Protein AF-A0A8T3ATB1-F1 (afdb_monomer)

Solvent-accessible surface area (backbone atoms only — not comparable to full-atom values): 4880 Å² total; per-residue (Å²): 134,81,79,78,80,73,53,69,67,56,54,52,51,50,51,52,50,52,52,52,52,48,64,59,28,55,80,33,47,68,31,46,57,75,60,34,50,59,55,41,37,73,82,38,73,74,56,43,78,42,82,40,55,68,89,61,90,72,79,92,64,79,39,90,46,25,32,36,36,31,23,44,97,86,54,24,22,68,44,65,47,44,76,56

Mean predicted aligned error: 6.88 Å

Nearest PDB structures (foldseek):
  6qiy-assembly1_A  TM=9.721E-01  e=7.596E-07  Hordeum vulgare
  1lw6-assembly1_I  TM=9.799E-01  e=1.063E-06  Hordeum vulgare
  7aon-assembly1_A  TM=9.680E-01  e=1.945E-06  Hordeum vulgare
  1y1k-assembly1_I  TM=9.548E-01  e=1.700E-06  Hordeum vulgare
  1tm5-assembly1_I  TM=9.523E-01  e=4.070E-06  Hordeum vulgare subsp. vulgare

Sequence (84 aa):
MRPKRVSGAFMALLTLFLLFAFVSMAPVVGLKPDLAEKRIRKDMPTAKFQVLKVGQAVTMDFIPWRVRIFVDSSGNVARIPVVG

Foldseek 3Di:
DDPPPDPPVNVVVVVVLQVVLQVQQPVQFFPAPVVSCVSSCVSQVLADEDEEEPPDDDDPDADQRYWYFYAYPVRGRHDRIDHD

Secondary structure (DSSP, 8-state):
-------HHHHHHHHHHHHHHHHHHGGGTTS-HHHHHHHHHHH-TT-EEEEEETT--------TTEEEEEE-TTSSB-S--EE-

pLDDT: mean 85.32, std 11.5, range [44.25, 95.94]

Radius of gyration: 14.57 Å; Cα contacts (8 Å, |Δi|>4): 111; chains: 1; bounding box: 32×25×44 Å

Structure (mmCIF, N/CA/C/O backbone):
data_AF-A0A8T3ATB1-F1
#
_entry.id   AF-A0A8T3ATB1-F1
#
loop_
_atom_site.group_PDB
_atom_site.id
_atom_site.type_symbol
_atom_site.label_atom_id
_atom_site.label_alt_id
_atom_site.label_comp_id
_atom_site.label_asym_id
_atom_site.label_entity_id
_atom_site.label_seq_id
_atom_site.pdbx_PDB_ins_code
_atom_site.Cartn_x
_atom_site.Cartn_y
_atom_site.Cartn_z
_atom_site.occupancy
_atom_site.B_iso_or_equiv
_atom_site.auth_seq_id
_atom_site.auth_comp_id
_atom_site.auth_asym_id
_atom_site.auth_atom_id
_atom_site.pdbx_PDB_model_num
ATOM 1 N N . MET A 1 1 ? 6.601 -13.613 -33.975 1.00 48.09 1 MET A N 1
ATOM 2 C CA . MET A 1 1 ? 6.913 -12.870 -32.732 1.00 48.09 1 MET A CA 1
ATOM 3 C C . MET A 1 1 ? 7.746 -13.786 -31.836 1.00 48.09 1 MET A C 1
ATOM 5 O O . MET A 1 1 ? 7.208 -14.769 -31.351 1.00 48.09 1 MET A O 1
ATOM 9 N N . ARG A 1 2 ? 9.072 -13.587 -31.721 1.00 44.25 2 ARG A N 1
ATOM 10 C CA . ARG A 1 2 ? 9.914 -14.449 -30.863 1.00 44.25 2 ARG A CA 1
ATOM 11 C C . ARG A 1 2 ? 9.699 -14.043 -29.399 1.00 44.25 2 ARG A C 1
ATOM 13 O O . ARG A 1 2 ? 9.901 -12.863 -29.105 1.00 44.25 2 ARG A O 1
ATOM 20 N N . PRO A 1 3 ? 9.320 -14.954 -28.486 1.00 52.09 3 PRO A N 1
ATOM 21 C CA . PRO A 1 3 ? 9.263 -14.615 -27.073 1.00 52.09 3 PRO A CA 1
ATOM 22 C C . PRO A 1 3 ? 10.683 -14.264 -26.626 1.00 52.09 3 PRO A C 1
ATOM 24 O O . PRO A 1 3 ? 11.614 -15.049 -26.820 1.00 52.09 3 PRO A O 1
ATOM 27 N N . LYS A 1 4 ? 10.872 -13.053 -26.087 1.00 59.25 4 LYS A N 1
ATOM 28 C CA . LYS A 1 4 ? 12.135 -12.681 -25.445 1.00 59.25 4 LYS A CA 1
ATOM 29 C C . LYS A 1 4 ? 12.355 -13.697 -24.328 1.00 59.25 4 LYS A C 1
ATOM 31 O O . LYS A 1 4 ? 11.601 -13.711 -23.360 1.00 59.25 4 LYS A O 1
ATOM 36 N N . ARG A 1 5 ? 13.333 -14.590 -24.506 1.00 53.34 5 ARG A N 1
ATOM 37 C CA . ARG A 1 5 ? 13.731 -15.584 -23.508 1.00 53.34 5 ARG A CA 1
ATOM 38 C C . ARG A 1 5 ? 14.246 -14.804 -22.304 1.00 53.34 5 ARG A C 1
ATOM 40 O O . ARG A 1 5 ? 15.382 -14.339 -22.301 1.00 53.34 5 ARG A O 1
ATOM 47 N N . VAL A 1 6 ? 13.369 -14.578 -21.333 1.00 61.44 6 VAL A N 1
ATOM 48 C CA . VAL A 1 6 ? 13.741 -13.931 -20.082 1.00 61.44 6 VAL A CA 1
ATOM 49 C C . VAL A 1 6 ? 14.692 -14.896 -19.386 1.00 61.44 6 VAL A C 1
ATOM 51 O O . VAL A 1 6 ? 14.358 -16.065 -19.198 1.00 61.44 6 VAL A O 1
ATOM 54 N N . SER A 1 7 ? 15.915 -14.446 -19.1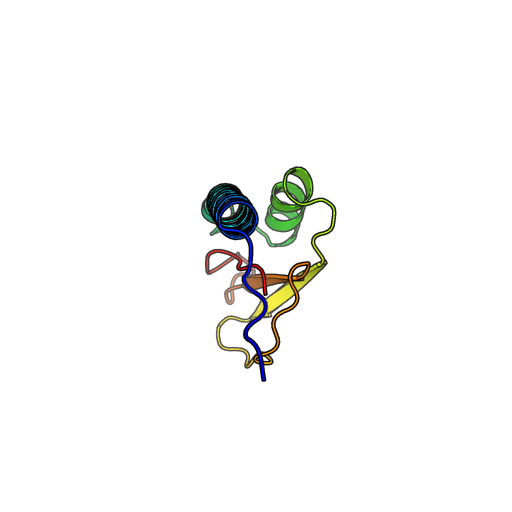14 1.00 66.06 7 SER A N 1
ATOM 55 C CA . SER A 1 7 ? 16.928 -15.266 -18.449 1.00 66.06 7 SER A CA 1
ATOM 56 C C . SER A 1 7 ? 16.358 -15.814 -17.138 1.00 66.06 7 SER A C 1
ATOM 58 O O . SER A 1 7 ? 15.781 -15.052 -16.361 1.00 66.06 7 SER A O 1
ATOM 60 N N . GLY A 1 8 ? 16.522 -17.114 -16.872 1.00 68.00 8 GLY A N 1
ATOM 61 C CA . GLY A 1 8 ? 16.066 -17.730 -15.619 1.00 68.00 8 GLY A CA 1
ATOM 62 C C . GLY A 1 8 ? 16.636 -17.032 -14.377 1.00 68.00 8 GLY A C 1
ATOM 63 O O . GLY A 1 8 ? 15.956 -16.938 -13.360 1.00 68.00 8 GLY A O 1
ATOM 64 N N . ALA A 1 9 ? 17.826 -16.433 -14.496 1.00 72.69 9 ALA A N 1
ATOM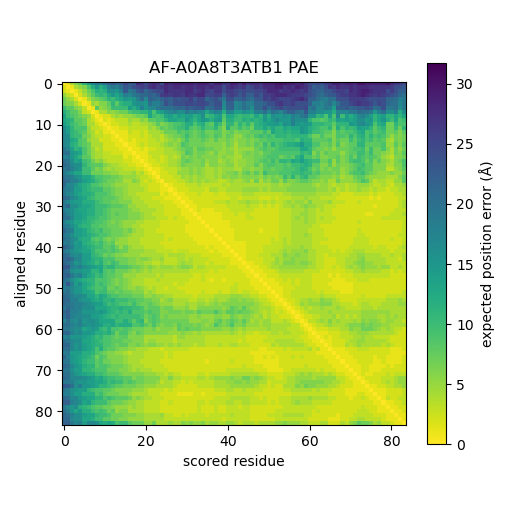 65 C CA . ALA A 1 9 ? 18.434 -15.617 -13.448 1.00 72.69 9 ALA A CA 1
ATOM 66 C C . ALA A 1 9 ? 17.656 -14.318 -13.161 1.00 72.69 9 ALA A C 1
ATOM 68 O O . ALA A 1 9 ? 17.554 -13.909 -12.010 1.00 72.69 9 ALA A O 1
ATOM 69 N N . PHE A 1 10 ? 17.062 -13.686 -14.179 1.00 69.50 10 PHE A N 1
ATOM 70 C CA . PHE A 1 10 ? 16.242 -12.482 -13.999 1.00 69.50 10 PHE A CA 1
ATOM 71 C C . PHE A 1 10 ? 14.926 -12.806 -13.291 1.00 69.50 10 PHE A C 1
ATOM 73 O O . PHE A 1 10 ? 14.520 -12.086 -12.383 1.00 69.50 10 PHE A O 1
ATOM 80 N N . MET A 1 11 ? 14.287 -13.918 -13.669 1.00 70.06 11 MET A N 1
ATOM 81 C CA . MET A 1 11 ? 13.065 -14.362 -13.000 1.00 70.06 11 MET A CA 1
ATOM 82 C C . MET A 1 11 ? 13.325 -14.733 -11.541 1.00 70.06 11 MET A C 1
ATOM 84 O O . MET A 1 11 ? 12.525 -14.350 -10.699 1.00 70.06 11 MET A O 1
ATOM 88 N N . ALA A 1 12 ? 14.453 -15.388 -11.239 1.00 76.88 12 ALA A N 1
ATOM 89 C CA . ALA A 1 12 ? 14.857 -15.719 -9.871 1.00 76.88 12 ALA A CA 1
ATOM 90 C C . ALA A 1 12 ? 15.142 -14.475 -9.007 1.00 76.88 12 ALA A C 1
ATOM 92 O O . ALA A 1 12 ? 14.741 -14.420 -7.846 1.00 76.88 12 ALA A O 1
ATOM 93 N N . LEU A 1 13 ? 15.802 -13.456 -9.569 1.00 78.62 13 LEU A N 1
ATOM 94 C CA . LEU A 1 13 ? 16.034 -12.190 -8.865 1.00 78.62 13 LEU A CA 1
ATOM 95 C C . LEU A 1 13 ? 14.726 -11.439 -8.602 1.00 78.62 13 LEU A C 1
ATOM 97 O O . LEU A 1 13 ? 14.543 -10.879 -7.523 1.00 78.62 13 LEU A O 1
ATOM 101 N N . LEU A 1 14 ? 13.808 -11.446 -9.571 1.00 75.88 14 LEU A N 1
ATOM 102 C CA . LEU A 1 14 ? 12.510 -10.797 -9.435 1.00 75.88 14 LEU A CA 1
ATOM 103 C C . LEU A 1 14 ? 11.626 -11.503 -8.400 1.00 75.88 14 LEU A C 1
ATOM 105 O O . LEU A 1 14 ? 10.998 -10.826 -7.588 1.00 75.88 14 LEU A O 1
ATOM 109 N N . THR A 1 15 ? 11.593 -12.839 -8.381 1.00 77.62 15 THR A N 1
ATOM 110 C CA . THR A 1 15 ? 10.863 -13.579 -7.341 1.00 77.62 15 THR A CA 1
ATOM 111 C C . THR A 1 15 ? 11.465 -13.361 -5.965 1.00 77.62 15 THR A C 1
ATOM 113 O O . THR A 1 15 ? 10.706 -13.139 -5.027 1.00 77.62 15 THR A O 1
ATOM 116 N N . LEU A 1 16 ? 12.794 -13.351 -5.825 1.00 79.81 16 LEU A N 1
ATOM 117 C CA . LEU A 1 16 ? 13.435 -13.068 -4.539 1.00 79.81 16 LEU A CA 1
ATOM 118 C C . LEU A 1 16 ? 13.127 -11.645 -4.052 1.00 79.81 16 LEU A C 1
ATOM 120 O O . LEU A 1 16 ? 12.817 -11.449 -2.878 1.00 79.81 16 LEU A O 1
ATOM 124 N N . PHE A 1 17 ? 13.143 -10.665 -4.958 1.00 79.44 17 PHE A N 1
ATOM 125 C CA . PHE A 1 17 ? 12.777 -9.283 -4.651 1.00 79.44 17 PH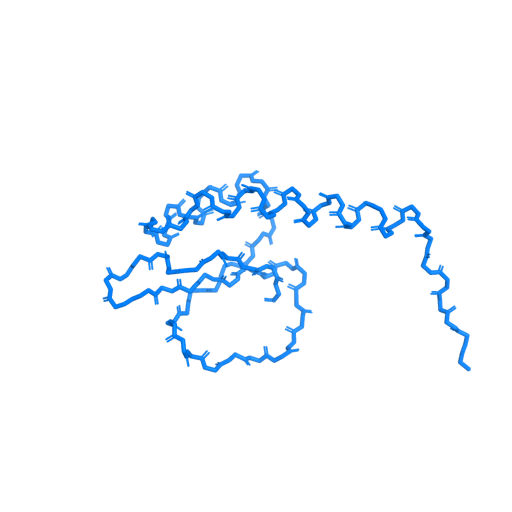E A CA 1
ATOM 126 C C . PHE A 1 17 ? 11.309 -9.150 -4.223 1.00 79.44 17 PHE A C 1
ATOM 128 O O . PHE A 1 17 ? 11.023 -8.507 -3.217 1.00 79.44 17 PHE A O 1
ATOM 135 N N . LEU A 1 18 ? 10.376 -9.789 -4.937 1.00 74.56 18 LEU A N 1
ATOM 136 C CA . LEU A 1 18 ? 8.955 -9.784 -4.569 1.00 74.56 18 LEU A CA 1
ATOM 137 C C . LEU A 1 18 ? 8.698 -10.509 -3.243 1.00 74.56 18 LEU A C 1
ATOM 139 O O . LEU A 1 18 ? 7.862 -10.063 -2.460 1.00 74.56 18 LEU A O 1
ATOM 143 N N . LEU A 1 19 ? 9.433 -11.588 -2.962 1.00 80.50 19 LEU A N 1
ATOM 144 C CA . LEU A 1 19 ? 9.349 -12.305 -1.690 1.00 80.50 19 LEU A CA 1
ATOM 145 C C . LEU A 1 19 ? 9.846 -11.429 -0.530 1.00 80.50 19 LEU A C 1
ATOM 147 O O . LEU A 1 19 ? 9.191 -11.341 0.506 1.00 80.50 19 LEU A O 1
ATOM 151 N N . PHE A 1 20 ? 10.964 -10.728 -0.726 1.00 79.50 20 PHE A N 1
ATOM 152 C CA . PHE A 1 20 ? 11.497 -9.779 0.250 1.00 79.50 20 PHE A CA 1
ATOM 153 C C . PHE A 1 20 ? 10.548 -8.590 0.472 1.00 79.50 20 PHE A C 1
ATOM 155 O O . PHE A 1 20 ? 10.267 -8.227 1.613 1.00 79.50 20 PHE A O 1
ATOM 162 N N . ALA A 1 21 ? 9.977 -8.038 -0.603 1.00 76.81 21 ALA A N 1
ATOM 163 C CA . ALA A 1 21 ? 8.980 -6.971 -0.524 1.00 76.81 21 ALA A CA 1
ATOM 164 C C . ALA A 1 21 ? 7.702 -7.421 0.205 1.00 76.81 21 ALA A C 1
ATOM 166 O O . ALA A 1 21 ? 7.133 -6.668 0.990 1.00 76.81 21 ALA A O 1
ATOM 167 N N . PHE A 1 22 ? 7.261 -8.665 0.008 1.00 80.56 22 PHE A N 1
ATOM 168 C CA . PHE A 1 22 ? 6.121 -9.210 0.745 1.00 80.56 22 PHE A CA 1
ATOM 169 C C . PHE A 1 22 ? 6.400 -9.286 2.255 1.00 80.56 22 PHE A C 1
ATOM 171 O O . PHE A 1 22 ? 5.554 -8.897 3.064 1.00 80.56 22 PHE A O 1
ATOM 178 N N . VAL A 1 23 ? 7.604 -9.722 2.640 1.00 80.25 23 VAL A N 1
ATOM 179 C CA . VAL A 1 23 ? 8.026 -9.804 4.048 1.00 80.25 23 VAL A CA 1
ATOM 180 C C . VAL A 1 23 ? 8.095 -8.423 4.709 1.00 80.25 23 VAL A C 1
ATOM 182 O O . VAL A 1 23 ? 7.732 -8.307 5.878 1.00 80.25 23 VAL A O 1
ATOM 185 N N . SER A 1 24 ? 8.482 -7.363 3.991 1.00 82.31 24 SER A N 1
ATOM 186 C CA . SER A 1 24 ? 8.477 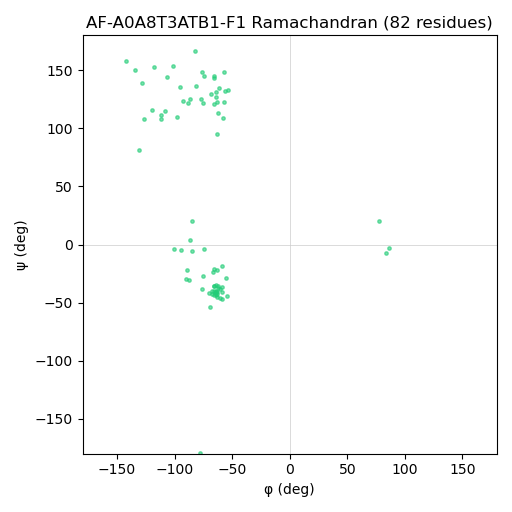-6.000 4.550 1.00 82.31 24 SER A CA 1
ATOM 187 C C . SER A 1 24 ? 7.077 -5.379 4.655 1.00 82.31 24 SER A C 1
ATOM 189 O O . SER A 1 24 ? 6.830 -4.544 5.529 1.00 82.31 24 SER A O 1
ATOM 191 N N . MET A 1 25 ? 6.138 -5.800 3.801 1.00 85.12 25 MET A N 1
ATOM 192 C CA . MET A 1 25 ? 4.771 -5.270 3.731 1.00 85.12 25 MET A CA 1
ATOM 193 C C . MET A 1 25 ? 3.780 -5.965 4.678 1.00 85.12 25 MET A C 1
ATOM 195 O O . MET A 1 25 ? 2.848 -5.326 5.169 1.00 85.12 25 MET A O 1
ATOM 199 N N . ALA A 1 26 ? 3.953 -7.251 4.986 1.00 88.38 26 ALA A N 1
ATOM 200 C CA . ALA A 1 26 ? 3.046 -7.964 5.894 1.00 88.38 26 ALA A CA 1
ATOM 201 C C . ALA A 1 26 ? 2.951 -7.348 7.317 1.00 88.38 26 ALA A C 1
ATOM 203 O O . ALA A 1 26 ? 1.837 -7.206 7.826 1.00 88.38 26 ALA A O 1
ATOM 204 N N . PRO A 1 27 ? 4.049 -6.890 7.958 1.00 92.06 27 PRO A N 1
ATOM 205 C CA . PRO A 1 27 ? 4.016 -6.336 9.316 1.00 92.0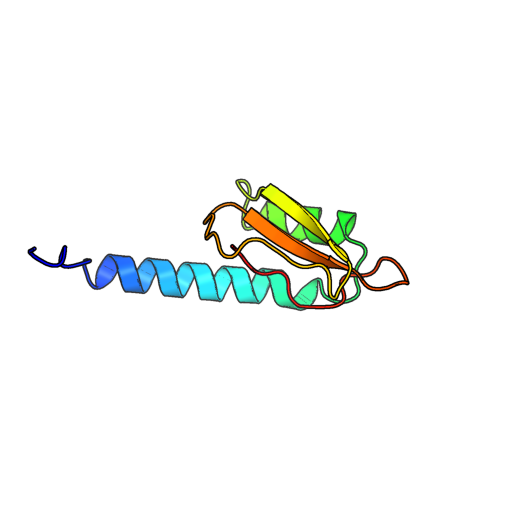6 27 PRO A CA 1
ATOM 206 C C . PRO A 1 27 ? 3.413 -4.929 9.428 1.00 92.06 27 PRO A C 1
ATOM 208 O O . PRO A 1 27 ? 3.361 -4.386 10.535 1.00 92.06 27 PRO A O 1
ATOM 211 N N . VAL A 1 28 ? 3.047 -4.285 8.310 1.00 92.25 28 VAL A N 1
ATOM 212 C CA . VAL A 1 28 ? 2.464 -2.931 8.328 1.00 92.25 28 VAL A CA 1
ATOM 213 C C . VAL A 1 28 ? 0.937 -2.919 8.332 1.00 92.25 28 VAL A C 1
ATOM 215 O O . VAL A 1 28 ? 0.339 -1.850 8.458 1.00 92.25 28 VAL A O 1
ATOM 218 N N . VAL A 1 29 ? 0.300 -4.088 8.227 1.00 93.25 29 VAL A N 1
ATOM 219 C CA . VAL A 1 29 ? -1.154 -4.221 8.376 1.00 93.25 29 VAL A CA 1
ATOM 220 C C . VAL A 1 29 ? -1.565 -3.782 9.785 1.00 93.25 29 VAL A C 1
ATOM 222 O O . VAL A 1 29 ? -0.918 -4.128 10.770 1.00 93.25 29 VAL A O 1
ATOM 225 N N . GLY A 1 30 ? -2.621 -2.976 9.876 1.00 92.62 30 GLY A N 1
ATOM 226 C CA . GLY A 1 30 ? -3.108 -2.377 11.120 1.00 92.62 30 GLY A CA 1
ATOM 227 C C . GLY A 1 30 ? -2.395 -1.088 11.544 1.00 92.62 30 GLY A C 1
ATOM 228 O O . GLY A 1 30 ? -2.852 -0.428 12.474 1.00 92.62 30 GLY A O 1
ATOM 229 N N . LEU A 1 31 ? -1.312 -0.680 10.871 1.00 94.94 31 LEU A N 1
ATOM 230 C CA . LEU A 1 31 ? -0.646 0.595 11.152 1.00 94.94 31 LEU A CA 1
ATOM 231 C C . LEU A 1 31 ? -1.337 1.768 10.449 1.00 94.94 31 LEU A C 1
ATOM 233 O O . LEU A 1 31 ? -2.110 1.595 9.508 1.00 94.94 31 LEU A O 1
ATOM 237 N N . LYS A 1 32 ? -0.988 2.989 10.863 1.00 94.88 32 LYS A N 1
ATOM 238 C CA . LYS A 1 32 ? -1.287 4.207 10.100 1.00 94.88 32 LYS A CA 1
ATOM 239 C C . LYS A 1 32 ? -0.515 4.201 8.769 1.00 94.88 32 LYS A C 1
ATOM 241 O O . LYS A 1 32 ? 0.642 3.764 8.758 1.00 94.88 32 LYS A O 1
ATOM 246 N N . PRO A 1 33 ? -1.090 4.744 7.681 1.00 92.69 33 PRO A N 1
ATOM 247 C CA . PRO A 1 33 ? -0.441 4.804 6.371 1.00 92.69 33 PRO A CA 1
ATOM 248 C C . PRO A 1 33 ? 0.938 5.474 6.434 1.00 92.69 33 PRO A C 1
ATOM 250 O O . PRO A 1 33 ? 1.902 4.891 5.957 1.00 92.69 33 PRO A O 1
ATOM 253 N N . ASP A 1 34 ? 1.086 6.597 7.141 1.00 93.50 34 ASP A N 1
ATOM 254 C CA . ASP A 1 34 ? 2.374 7.302 7.263 1.00 93.50 34 ASP A CA 1
ATOM 255 C C . ASP A 1 34 ? 3.491 6.433 7.867 1.00 93.50 34 ASP A C 1
ATOM 257 O O . ASP A 1 34 ? 4.662 6.523 7.488 1.00 93.50 34 ASP A O 1
ATOM 261 N N . LEU A 1 35 ? 3.142 5.579 8.836 1.00 93.25 35 LEU A N 1
ATOM 262 C CA . LEU A 1 35 ? 4.096 4.676 9.476 1.00 93.25 35 LEU A CA 1
ATOM 263 C C . LEU A 1 35 ? 4.432 3.494 8.562 1.00 93.25 35 LEU A C 1
ATOM 265 O O . LEU A 1 35 ? 5.593 3.078 8.497 1.00 93.25 35 LEU A O 1
ATOM 269 N N . ALA A 1 36 ? 3.431 2.983 7.844 1.00 92.69 36 ALA A N 1
ATOM 270 C CA . ALA A 1 36 ? 3.613 1.955 6.829 1.00 92.69 36 ALA A CA 1
ATOM 271 C C . ALA A 1 36 ? 4.549 2.442 5.710 1.00 92.69 36 ALA A C 1
ATOM 273 O O . ALA A 1 36 ? 5.514 1.753 5.380 1.00 92.69 36 ALA A O 1
ATOM 274 N N . GLU A 1 37 ? 4.343 3.662 5.206 1.00 93.12 37 GLU A N 1
ATOM 275 C CA . GLU A 1 37 ? 5.207 4.276 4.194 1.00 93.12 37 GLU A CA 1
ATOM 276 C C . GLU A 1 37 ? 6.653 4.387 4.671 1.00 93.12 37 GLU A C 1
ATOM 278 O O . GLU A 1 37 ? 7.573 4.002 3.952 1.00 93.12 37 GLU A O 1
ATOM 283 N N . LYS A 1 38 ? 6.870 4.873 5.900 1.00 92.81 38 LYS A N 1
ATOM 284 C CA . LYS A 1 38 ? 8.218 4.996 6.473 1.00 92.81 38 LYS A CA 1
ATOM 285 C C . LYS A 1 38 ? 8.931 3.653 6.583 1.00 92.81 38 LYS A C 1
ATOM 287 O O . LYS A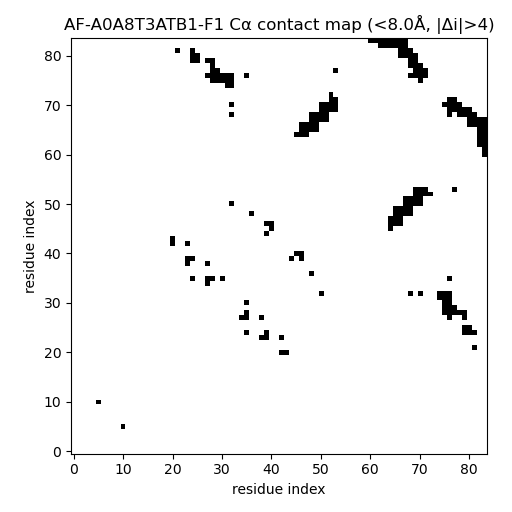 1 38 ? 10.140 3.610 6.375 1.00 92.81 38 LYS A O 1
ATOM 292 N N . ARG A 1 39 ? 8.218 2.576 6.931 1.00 91.94 39 ARG A N 1
ATOM 293 C CA . ARG A 1 39 ? 8.802 1.227 7.001 1.00 91.94 39 ARG A CA 1
ATOM 294 C C . ARG A 1 39 ? 9.152 0.713 5.612 1.00 91.94 39 ARG A C 1
ATOM 296 O O . ARG A 1 39 ? 10.312 0.412 5.370 1.00 91.94 39 ARG A O 1
ATOM 303 N N . ILE A 1 40 ? 8.192 0.720 4.689 1.00 90.75 40 ILE A N 1
ATOM 304 C CA . ILE A 1 40 ? 8.392 0.195 3.332 1.00 90.75 40 ILE A CA 1
ATOM 305 C C . ILE A 1 40 ? 9.478 0.981 2.590 1.00 90.75 40 ILE A C 1
ATOM 307 O O . ILE A 1 40 ? 10.268 0.394 1.860 1.00 90.75 40 ILE A O 1
ATOM 311 N N . ARG A 1 41 ? 9.582 2.297 2.806 1.00 91.88 41 ARG A N 1
ATOM 312 C CA . ARG A 1 41 ? 10.591 3.142 2.148 1.00 91.88 41 ARG A CA 1
ATOM 313 C C . ARG A 1 41 ? 12.030 2.819 2.565 1.00 91.88 41 ARG A C 1
ATOM 315 O O . ARG A 1 41 ? 12.942 3.150 1.815 1.00 91.88 41 ARG A O 1
ATOM 322 N N . LYS A 1 42 ? 12.246 2.173 3.720 1.00 90.12 42 LYS A N 1
ATOM 323 C CA . LYS A 1 42 ? 13.582 1.686 4.115 1.00 90.12 42 LYS A CA 1
ATOM 324 C C . LYS A 1 42 ? 14.053 0.553 3.210 1.00 90.12 42 LYS A C 1
ATOM 326 O O . LYS A 1 42 ? 15.215 0.537 2.826 1.00 90.12 42 LYS A O 1
ATOM 331 N N . ASP A 1 43 ? 13.137 -0.338 2.846 1.00 87.94 43 ASP A N 1
ATOM 332 C CA . ASP A 1 43 ? 13.432 -1.516 2.030 1.00 87.94 43 ASP A CA 1
ATOM 333 C C . ASP A 1 43 ? 13.282 -1.225 0.526 1.00 87.94 43 ASP A C 1
ATOM 335 O O . ASP A 1 43 ? 13.985 -1.798 -0.303 1.00 87.94 43 ASP A O 1
ATOM 339 N N . MET A 1 44 ? 12.388 -0.297 0.165 1.00 87.38 44 MET A N 1
ATOM 340 C CA . MET A 1 44 ? 12.096 0.124 -1.207 1.00 87.38 44 MET A CA 1
ATOM 341 C C . MET A 1 44 ? 12.112 1.663 -1.317 1.00 87.38 44 MET A C 1
ATOM 343 O O . MET A 1 44 ? 11.060 2.308 -1.311 1.00 87.38 44 MET A O 1
ATOM 347 N N . PRO A 1 45 ? 13.294 2.293 -1.442 1.00 89.81 45 PRO A N 1
ATOM 348 C CA . PRO A 1 45 ? 13.422 3.755 -1.436 1.00 89.81 45 PRO A CA 1
ATOM 349 C C . PRO A 1 45 ? 12.777 4.437 -2.652 1.00 89.81 45 PRO A C 1
ATOM 351 O O . PRO A 1 45 ? 12.391 5.601 -2.577 1.00 89.81 45 PRO A O 1
ATOM 354 N N . THR A 1 46 ? 12.624 3.718 -3.766 1.00 89.62 46 THR A N 1
ATOM 355 C CA . THR A 1 46 ? 11.988 4.204 -5.003 1.00 89.62 46 THR A CA 1
ATOM 356 C C . THR A 1 46 ? 10.465 4.025 -5.020 1.00 89.62 46 THR A C 1
ATOM 358 O O . THR A 1 46 ? 9.828 4.336 -6.029 1.00 89.62 46 THR A O 1
ATOM 361 N N . ALA A 1 47 ? 9.871 3.536 -3.923 1.00 90.75 47 ALA A N 1
ATOM 362 C CA . ALA A 1 47 ? 8.437 3.303 -3.819 1.00 90.75 47 ALA A CA 1
ATOM 363 C C . ALA A 1 47 ? 7.627 4.606 -3.921 1.00 90.75 47 ALA A C 1
ATOM 365 O O . ALA A 1 47 ? 7.823 5.558 -3.162 1.00 90.75 47 ALA A O 1
ATOM 366 N N . LYS A 1 48 ? 6.652 4.613 -4.831 1.00 93.56 48 LYS A N 1
ATOM 367 C CA . LYS A 1 48 ? 5.590 5.616 -4.932 1.00 93.56 48 LYS A CA 1
ATOM 368 C C . LYS A 1 48 ? 4.342 5.080 -4.251 1.00 93.56 48 LYS A C 1
ATOM 370 O O . LYS A 1 48 ? 3.707 4.155 -4.754 1.00 93.56 48 LYS A O 1
ATOM 375 N N . PHE A 1 49 ? 3.997 5.659 -3.113 1.00 93.81 49 PHE A N 1
ATOM 376 C CA . PHE A 1 49 ? 2.857 5.218 -2.323 1.00 93.81 49 PHE A CA 1
ATOM 377 C C . PHE A 1 49 ? 1.555 5.795 -2.869 1.00 93.81 49 PHE A C 1
ATOM 379 O O . PHE A 1 49 ? 1.476 6.972 -3.218 1.00 93.81 49 PHE A O 1
ATOM 386 N N . GLN A 1 50 ? 0.536 4.947 -2.945 1.00 94.31 50 GLN A N 1
ATOM 387 C CA . GLN A 1 50 ? -0.823 5.335 -3.286 1.00 94.31 50 GLN A CA 1
ATOM 388 C C . GLN A 1 50 ? -1.757 4.820 -2.193 1.00 94.31 50 GLN A C 1
ATOM 390 O O . GLN A 1 50 ? -1.986 3.614 -2.087 1.00 94.31 50 GLN A O 1
ATOM 395 N N . VAL A 1 51 ? -2.282 5.732 -1.375 1.00 93.69 51 VAL A N 1
ATOM 396 C CA . VAL A 1 51 ? -3.239 5.402 -0.314 1.00 93.69 51 VAL A CA 1
ATOM 397 C C . VAL A 1 51 ? -4.650 5.416 -0.892 1.00 93.69 51 VAL A C 1
ATOM 399 O O . VAL A 1 51 ? -5.073 6.395 -1.505 1.00 93.69 51 VAL A O 1
ATOM 402 N N . LEU A 1 52 ? -5.372 4.315 -0.717 1.00 93.62 52 LEU A N 1
ATOM 403 C CA . LEU A 1 52 ? -6.691 4.079 -1.298 1.00 93.62 52 LEU A CA 1
ATOM 404 C C . LEU A 1 52 ? -7.632 3.515 -0.245 1.00 93.62 52 LEU A C 1
ATOM 406 O O . LEU A 1 52 ? -7.206 2.784 0.646 1.00 93.62 52 LEU A O 1
ATOM 410 N N . LYS A 1 53 ? -8.929 3.787 -0.366 1.00 93.62 53 LYS A N 1
ATOM 411 C CA . LYS A 1 53 ? -9.924 3.123 0.484 1.00 93.62 53 LYS A CA 1
ATOM 412 C C . LYS A 1 53 ? -10.125 1.680 0.025 1.00 93.62 53 LYS A C 1
ATOM 414 O O . LYS A 1 53 ? -10.088 1.388 -1.173 1.00 93.62 53 LYS A O 1
ATOM 419 N N . VAL A 1 54 ? -10.368 0.769 0.966 1.00 91.81 54 VAL A N 1
ATOM 420 C CA . VAL A 1 54 ? -10.781 -0.602 0.625 1.00 91.81 54 VAL A CA 1
ATOM 421 C C . VAL A 1 54 ? -12.041 -0.553 -0.249 1.00 91.81 54 VAL A C 1
ATOM 423 O O . VAL A 1 54 ? -12.989 0.162 0.061 1.00 91.81 54 VAL A O 1
ATOM 426 N N . GLY A 1 55 ? -12.040 -1.302 -1.356 1.00 87.31 55 GLY A N 1
ATOM 427 C CA . GLY A 1 55 ? -13.162 -1.359 -2.302 1.00 87.31 55 GLY A CA 1
ATOM 428 C C . GLY A 1 55 ? -13.154 -0.274 -3.382 1.00 87.31 55 GLY A C 1
ATOM 429 O O . GLY A 1 55 ? -13.995 -0.313 -4.276 1.00 87.31 55 GLY A O 1
ATOM 430 N N . GLN A 1 56 ? -12.201 0.663 -3.355 1.00 88.50 56 GLN A N 1
ATOM 431 C CA . GLN A 1 56 ? -12.036 1.624 -4.441 1.00 88.50 56 GLN A CA 1
ATOM 432 C C . GLN A 1 56 ? -11.531 0.916 -5.708 1.00 88.50 56 GLN A C 1
ATOM 434 O O . GLN A 1 56 ? -10.545 0.177 -5.664 1.00 88.50 56 GLN A O 1
ATOM 439 N N . ALA A 1 57 ? -12.198 1.157 -6.840 1.00 85.00 57 ALA A N 1
ATOM 440 C CA . ALA A 1 57 ? -11.762 0.635 -8.129 1.00 85.00 57 ALA A CA 1
ATOM 441 C C . ALA A 1 57 ? -10.396 1.230 -8.506 1.00 85.00 57 ALA A C 1
ATOM 443 O O . ALA A 1 57 ? -10.186 2.443 -8.429 1.00 85.00 57 ALA A O 1
ATOM 444 N N . VAL A 1 58 ? -9.472 0.360 -8.908 1.00 87.25 58 VAL A N 1
ATOM 445 C CA . VAL A 1 58 ? -8.118 0.722 -9.336 1.00 87.25 58 VAL A CA 1
ATOM 446 C C . VAL A 1 58 ? -7.904 0.321 -10.783 1.00 87.25 58 VAL A C 1
ATOM 448 O O . VAL A 1 58 ? -8.514 -0.623 -11.283 1.00 87.25 58 VAL A O 1
ATOM 451 N N . THR A 1 59 ? -7.013 1.036 -11.456 1.00 87.56 59 THR A N 1
ATOM 452 C CA . THR A 1 59 ? -6.569 0.688 -12.801 1.00 87.56 59 THR A CA 1
ATOM 453 C C . THR A 1 59 ? -5.804 -0.639 -12.781 1.00 87.56 59 THR A C 1
ATOM 455 O O . THR A 1 59 ? -5.063 -0.939 -11.841 1.00 87.56 59 THR A O 1
ATOM 458 N N . MET A 1 60 ? -5.979 -1.449 -13.825 1.00 86.31 60 MET A N 1
ATOM 459 C CA . MET A 1 60 ? -5.314 -2.753 -13.974 1.00 86.31 60 MET A CA 1
ATOM 460 C C . MET A 1 60 ? -3.904 -2.637 -14.585 1.00 86.31 60 MET A C 1
ATOM 462 O O . MET A 1 60 ? -3.379 -3.599 -15.139 1.00 86.31 60 MET A O 1
ATOM 466 N N . ASP A 1 61 ? -3.294 -1.453 -14.520 1.00 90.00 61 ASP A N 1
ATOM 467 C CA . ASP A 1 61 ? -1.912 -1.212 -14.925 1.00 90.00 61 ASP A CA 1
ATOM 468 C C . ASP A 1 61 ? -0.937 -1.744 -13.866 1.00 90.00 61 ASP A C 1
ATOM 470 O O . ASP A 1 61 ? -1.232 -1.735 -12.671 1.00 90.00 61 ASP A O 1
ATOM 474 N N . PHE A 1 62 ? 0.239 -2.183 -14.314 1.00 85.94 62 PHE A N 1
ATOM 475 C CA . PHE A 1 62 ? 1.316 -2.630 -13.437 1.00 85.94 62 PHE A CA 1
ATOM 476 C C . PHE A 1 62 ? 2.487 -1.651 -13.506 1.00 85.94 62 PHE A C 1
ATOM 478 O O . PHE A 1 62 ? 3.176 -1.553 -14.525 1.00 85.94 62 PHE A O 1
ATOM 485 N N . ILE A 1 63 ? 2.714 -0.932 -12.409 1.00 89.44 63 ILE A N 1
ATOM 486 C CA . ILE A 1 63 ? 3.838 -0.019 -12.227 1.00 89.44 63 ILE A CA 1
ATOM 487 C C . ILE A 1 63 ? 4.755 -0.621 -11.152 1.00 89.44 63 ILE A C 1
ATOM 489 O O . ILE A 1 63 ? 4.423 -0.554 -9.969 1.00 89.44 63 ILE A O 1
ATOM 493 N N . PRO A 1 64 ? 5.946 -1.141 -11.516 1.00 85.94 64 PRO A N 1
ATOM 494 C CA . PRO A 1 64 ? 6.844 -1.845 -10.588 1.00 85.94 64 PRO A CA 1
ATOM 495 C C . PRO A 1 64 ? 7.306 -1.020 -9.379 1.00 85.94 64 PRO A C 1
ATOM 497 O O . PRO A 1 64 ? 7.806 -1.562 -8.403 1.00 85.94 64 PRO A O 1
ATOM 500 N N . TRP A 1 65 ? 7.184 0.303 -9.465 1.00 89.50 65 TRP A N 1
ATOM 501 C CA . TRP A 1 65 ? 7.626 1.256 -8.448 1.00 89.50 65 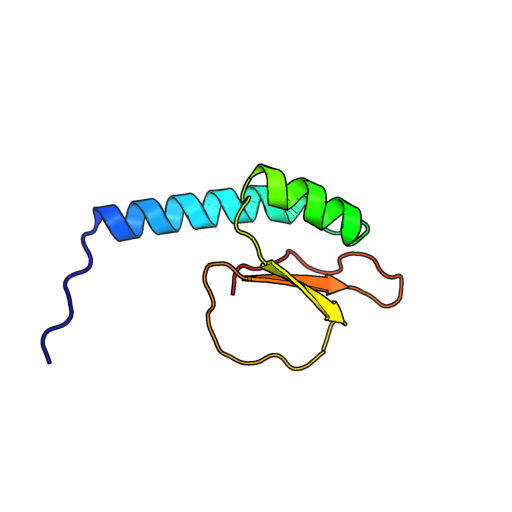TRP A CA 1
ATOM 502 C C . TRP A 1 65 ? 6.474 1.759 -7.573 1.00 89.50 65 TRP A C 1
ATOM 504 O O . TRP A 1 65 ? 6.712 2.560 -6.676 1.00 89.50 65 TRP A O 1
ATOM 514 N N . ARG A 1 66 ? 5.224 1.372 -7.855 1.00 92.88 66 ARG A N 1
ATOM 515 C CA . ARG A 1 66 ? 4.039 1.839 -7.128 1.00 92.88 66 ARG A CA 1
ATOM 516 C C . ARG A 1 66 ? 3.677 0.841 -6.038 1.00 92.88 66 ARG A C 1
ATOM 518 O O . ARG A 1 66 ? 3.664 -0.356 -6.286 1.00 92.88 66 ARG A O 1
ATOM 525 N N . VAL A 1 6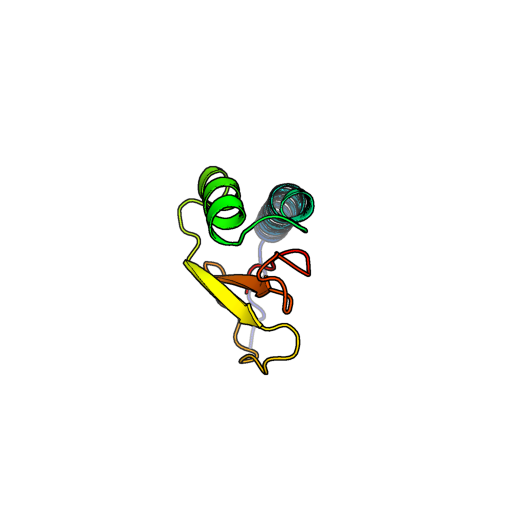7 ? 3.365 1.337 -4.846 1.00 93.62 67 VAL A N 1
ATOM 526 C CA . VAL A 1 67 ? 2.886 0.536 -3.717 1.00 93.62 67 VAL A CA 1
ATOM 527 C C . VAL A 1 67 ? 1.502 1.033 -3.334 1.00 93.62 67 VAL A C 1
ATOM 529 O O . VAL A 1 67 ? 1.343 2.176 -2.900 1.00 93.62 67 VAL A O 1
ATOM 532 N N . ARG A 1 68 ? 0.494 0.177 -3.488 1.00 93.94 68 ARG A N 1
ATOM 533 C CA . ARG A 1 68 ? -0.887 0.490 -3.112 1.00 93.94 68 ARG A CA 1
ATOM 534 C C . ARG A 1 68 ? -1.120 0.107 -1.656 1.00 93.94 68 ARG A C 1
ATOM 536 O O . ARG A 1 68 ? -0.958 -1.056 -1.288 1.00 93.94 68 ARG A O 1
ATOM 543 N N . ILE A 1 69 ? -1.513 1.082 -0.843 1.00 94.38 69 ILE A N 1
ATOM 544 C CA . ILE A 1 69 ? -1.872 0.905 0.565 1.00 94.38 69 ILE A CA 1
ATOM 545 C C . ILE A 1 69 ? -3.385 1.064 0.683 1.00 94.38 69 ILE A C 1
ATOM 547 O O . ILE A 1 69 ? -3.920 2.146 0.449 1.00 94.38 69 ILE A O 1
ATOM 551 N N . PHE A 1 70 ? -4.078 -0.009 1.057 1.00 94.94 70 PHE A N 1
ATOM 552 C CA . PHE A 1 70 ? -5.522 0.028 1.268 1.00 94.94 70 PHE A CA 1
ATOM 553 C C . PHE A 1 70 ? -5.836 0.324 2.729 1.00 94.94 70 PHE A C 1
ATOM 555 O O . PHE A 1 70 ? -5.396 -0.421 3.604 1.00 94.94 70 PHE A O 1
ATOM 562 N N . VAL A 1 71 ? -6.609 1.377 2.986 1.00 95.50 71 VAL A N 1
ATOM 563 C CA . VAL A 1 71 ? -7.024 1.790 4.329 1.00 95.50 71 VAL A CA 1
ATOM 564 C C . VAL A 1 71 ? -8.495 1.487 4.600 1.00 95.50 71 VAL A C 1
ATOM 566 O O . VAL A 1 71 ? -9.342 1.584 3.704 1.00 95.50 71 VAL A O 1
ATOM 569 N N . ASP A 1 72 ? -8.788 1.110 5.841 1.00 94.69 72 ASP A N 1
ATOM 570 C CA . ASP A 1 72 ? -10.145 0.932 6.355 1.00 94.69 72 ASP A CA 1
ATOM 571 C C . ASP A 1 72 ? -10.808 2.280 6.702 1.00 94.69 72 ASP A C 1
ATOM 573 O O . ASP A 1 72 ? -10.235 3.361 6.536 1.00 94.69 72 ASP A O 1
ATOM 577 N N . SER A 1 73 ? -12.044 2.221 7.200 1.00 92.19 73 SER A N 1
ATOM 578 C CA . SER A 1 73 ? -12.784 3.387 7.697 1.00 92.19 73 SER A CA 1
ATOM 579 C C . SER A 1 73 ? -12.132 4.061 8.909 1.00 92.19 73 SER A C 1
ATOM 581 O O . SER A 1 73 ? -12.388 5.236 9.156 1.00 92.19 73 SER A O 1
ATOM 583 N N . SER A 1 74 ? -11.290 3.339 9.650 1.00 92.38 74 SER A N 1
ATOM 584 C CA . SER A 1 74 ? -10.539 3.834 10.810 1.00 92.38 74 SER A CA 1
ATOM 585 C C . SER A 1 74 ? -9.223 4.520 10.408 1.00 92.38 74 SER A C 1
ATOM 587 O O . SER A 1 74 ? -8.525 5.088 11.253 1.00 92.38 74 SER A O 1
ATOM 589 N N . GLY A 1 75 ? -8.878 4.490 9.116 1.00 91.50 75 GLY A N 1
ATOM 590 C CA . GLY A 1 75 ? -7.645 5.050 8.574 1.00 91.50 75 GLY A CA 1
ATOM 591 C C . GLY A 1 75 ? -6.408 4.185 8.824 1.00 91.50 75 GLY A C 1
ATOM 592 O O . GLY A 1 75 ? -5.294 4.707 8.769 1.00 91.50 75 GLY A O 1
ATOM 593 N N . ASN A 1 76 ? -6.585 2.894 9.109 1.00 95.12 76 ASN A N 1
ATOM 594 C CA . ASN A 1 76 ? -5.502 1.928 9.277 1.00 95.12 76 ASN A CA 1
ATOM 595 C C . ASN A 1 76 ? -5.345 1.072 8.021 1.00 95.12 76 ASN A C 1
ATOM 597 O O . ASN A 1 76 ? -6.301 0.847 7.281 1.00 95.12 76 ASN A O 1
ATOM 601 N N . VAL A 1 77 ? -4.136 0.564 7.788 1.00 95.94 77 VAL A N 1
ATOM 602 C CA . VAL A 1 77 ? -3.857 -0.358 6.683 1.00 95.94 77 VAL A CA 1
ATOM 603 C C . VAL A 1 77 ? -4.668 -1.641 6.869 1.00 95.94 77 VAL A C 1
ATOM 605 O O . VAL A 1 77 ? -4.422 -2.419 7.786 1.00 95.94 77 VAL A O 1
ATOM 608 N N . ALA A 1 78 ? -5.624 -1.871 5.979 1.00 94.38 78 ALA A N 1
ATOM 609 C CA . ALA A 1 78 ? -6.592 -2.958 6.071 1.00 94.38 78 ALA A CA 1
ATOM 610 C C . ALA A 1 78 ? -6.116 -4.259 5.413 1.00 94.38 78 ALA A C 1
ATOM 612 O O . ALA A 1 78 ? -6.645 -5.334 5.691 1.00 94.38 78 ALA A O 1
ATOM 613 N N . ARG A 1 79 ? -5.166 -4.166 4.478 1.00 91.75 79 ARG A N 1
ATOM 614 C CA . ARG A 1 79 ? -4.633 -5.298 3.708 1.00 91.75 79 ARG A CA 1
ATOM 615 C C . ARG A 1 79 ? -3.142 -5.127 3.485 1.00 91.75 79 ARG A C 1
ATOM 617 O O . ARG A 1 79 ? -2.643 -4.005 3.516 1.00 91.75 79 ARG A O 1
ATOM 624 N N . ILE A 1 80 ? -2.458 -6.237 3.218 1.00 93.31 80 ILE A N 1
ATOM 625 C CA . ILE A 1 80 ? -1.038 -6.230 2.863 1.00 93.31 80 ILE A CA 1
ATOM 626 C C . ILE A 1 80 ? -0.863 -5.332 1.628 1.00 93.31 80 ILE A C 1
ATOM 628 O O . ILE A 1 80 ? -1.544 -5.566 0.623 1.00 93.31 80 ILE A O 1
ATOM 632 N N . PRO A 1 81 ? -0.015 -4.290 1.697 1.00 92.62 81 PRO A N 1
ATOM 633 C CA . PRO A 1 81 ? 0.297 -3.473 0.536 1.00 92.62 81 PRO A CA 1
ATOM 634 C C . PRO A 1 81 ? 0.854 -4.322 -0.604 1.00 92.62 81 PRO A C 1
ATOM 636 O O . PRO A 1 81 ? 1.505 -5.338 -0.371 1.00 92.62 81 PRO A O 1
ATOM 639 N N . VAL A 1 82 ? 0.591 -3.914 -1.842 1.00 88.56 82 VAL A N 1
ATOM 640 C CA . VAL A 1 82 ? 1.036 -4.658 -3.028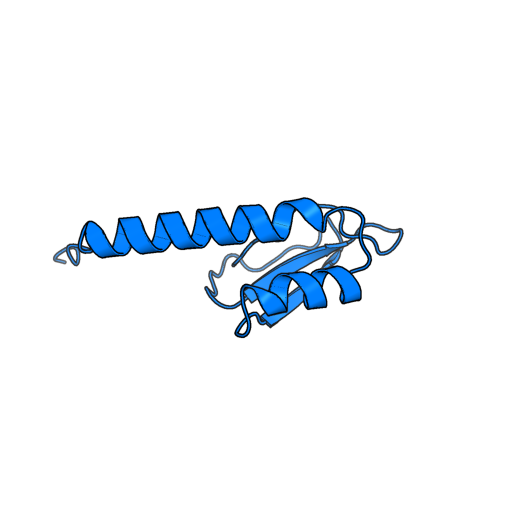 1.00 88.56 82 VAL A CA 1
ATOM 641 C C . VAL A 1 82 ? 1.768 -3.718 -3.971 1.00 88.56 82 VAL A C 1
ATOM 643 O O . VAL A 1 82 ? 1.348 -2.574 -4.167 1.00 88.56 82 VAL A O 1
ATOM 646 N N . VAL A 1 83 ? 2.864 -4.212 -4.547 1.00 88.94 83 VAL A N 1
ATOM 647 C CA . VAL A 1 83 ? 3.578 -3.534 -5.628 1.00 88.94 83 VAL A CA 1
ATOM 648 C C . VAL A 1 83 ? 2.778 -3.693 -6.920 1.00 88.94 83 VAL A C 1
ATOM 650 O O . VAL A 1 83 ? 2.506 -4.820 -7.339 1.00 88.94 83 VAL A O 1
ATOM 653 N N . GLY A 1 84 ? 2.392 -2.582 -7.543 1.00 83.81 84 GLY A N 1
ATOM 654 C CA . GLY A 1 84 ? 1.577 -2.592 -8.754 1.00 83.81 84 GLY A CA 1
ATOM 655 C C . GLY A 1 84 ? 0.946 -1.262 -9.083 1.00 83.81 84 GLY A C 1
ATOM 656 O O . GLY A 1 84 ? 0.476 -0.528 -8.187 1.00 83.81 84 GLY A O 1
#

Organism: Dendrobium nobile (NCBI:txid94219)

InterPro domains:
  IPR000864 Proteinase inhibitor I13, potato inhibitor I [PF00280] (28-84)
  IPR000864 Proteinase inhibitor I13, potato inhibitor I [PTHR33091] (28-84)
  IPR036354 Proteinase inhibitor I13, potato inhibitor I superfamily [SSF54654] (27-84)